Protein AF-A0A429JR86-F1 (afdb_monomer_lite)

pLDDT: mean 74.67, std 26.08, range [29.36, 98.31]

Sequence (104 aa):
MLSGPVDSPEIVADFHAMEPLDESAARAFGELREATLAALASTVLEAGDLIIVDNRAAVHGRTAFRPATTGRTGGCGAASRSPTCARPAPSGPPDPRCARHWGR

Secondary structure (DSS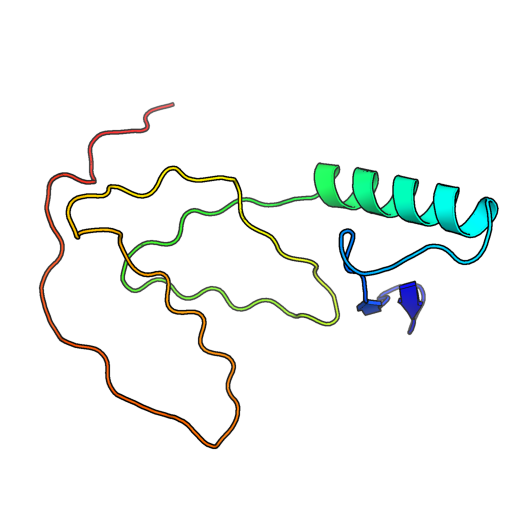P, 8-state):
-EES-TTS-EE---TTT---SSHHHHHHHHHHHHHHHHTPPP-PPPTT------TTT-----------SSS-----------TT---PPPP-PPPTTTTS----

Foldseek 3Di:
DWDDDPVQIFDDDDPVPDDQPDPVSVVVNVVVVVVLVVPDDDDDDDVPDDDDDPNRRDDDDDDDDDDDPPPDDPDPDDDDPDPPDDDDDDDDDDDPPVPPDDDD

Structure (mmCIF, N/CA/C/O backbone):
data_AF-A0A429JR86-F1
#
_entry.id   AF-A0A429JR86-F1
#
loop_
_atom_site.group_PDB
_atom_site.id
_atom_site.type_symbol
_atom_site.label_atom_id
_atom_site.label_alt_id
_atom_site.label_comp_id
_atom_site.label_asym_id
_atom_site.label_entity_id
_atom_site.label_seq_id
_atom_site.pdbx_PDB_ins_code
_atom_site.Cartn_x
_atom_site.Cartn_y
_atom_site.Cartn_z
_atom_site.occupancy
_atom_site.B_iso_or_equiv
_atom_site.auth_se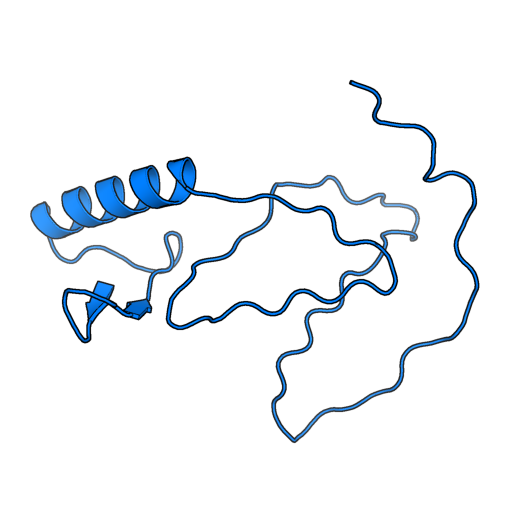q_id
_atom_site.auth_comp_id
_atom_site.auth_asym_id
_atom_site.auth_atom_id
_atom_site.pdbx_PDB_model_num
ATOM 1 N N . MET A 1 1 ? 6.858 -1.968 -7.027 1.00 85.88 1 MET A N 1
ATOM 2 C CA . MET A 1 1 ? 7.355 -3.116 -7.808 1.00 85.88 1 MET A CA 1
ATOM 3 C C . MET A 1 1 ? 6.598 -4.360 -7.406 1.00 85.88 1 MET A C 1
ATOM 5 O O . MET A 1 1 ? 6.362 -4.540 -6.216 1.00 85.88 1 MET A O 1
ATOM 9 N N . LEU A 1 2 ? 6.201 -5.159 -8.396 1.00 93.94 2 LEU A N 1
ATOM 10 C CA . LEU A 1 2 ? 5.510 -6.431 -8.198 1.00 93.94 2 LEU A CA 1
ATOM 11 C C . LEU A 1 2 ? 6.489 -7.587 -8.414 1.00 93.94 2 LEU A C 1
ATOM 13 O O . LEU A 1 2 ? 7.346 -7.512 -9.297 1.00 93.94 2 LEU A O 1
ATOM 17 N N . SER A 1 3 ? 6.362 -8.640 -7.621 1.00 95.62 3 SER A N 1
ATOM 18 C CA . SER A 1 3 ? 7.150 -9.869 -7.742 1.00 95.62 3 SER A CA 1
ATOM 19 C C . SER A 1 3 ? 6.313 -11.087 -7.339 1.00 95.62 3 SER A C 1
ATOM 21 O O . SER A 1 3 ? 5.172 -10.946 -6.910 1.00 95.62 3 SER A O 1
ATOM 23 N N . GLY A 1 4 ? 6.863 -12.294 -7.486 1.00 95.25 4 GLY A N 1
ATOM 24 C CA . GLY A 1 4 ? 6.166 -13.527 -7.110 1.00 95.25 4 GLY A CA 1
ATOM 25 C C . GLY A 1 4 ? 5.171 -14.038 -8.167 1.00 95.25 4 GLY A C 1
ATOM 26 O O . GLY A 1 4 ? 5.279 -13.670 -9.341 1.00 95.25 4 GLY A O 1
ATOM 27 N N . PRO A 1 5 ? 4.259 -14.950 -7.779 1.00 96.38 5 PRO A N 1
ATOM 28 C CA . PRO A 1 5 ? 3.270 -15.553 -8.676 1.00 96.38 5 PRO A CA 1
ATOM 29 C C . PRO A 1 5 ? 2.287 -14.532 -9.264 1.00 96.38 5 PRO A C 1
ATOM 31 O O . PRO A 1 5 ? 1.873 -13.596 -8.588 1.00 96.38 5 PRO A O 1
ATOM 34 N N . VAL A 1 6 ? 1.870 -14.733 -10.519 1.00 94.56 6 VAL A N 1
ATOM 35 C CA . VAL A 1 6 ? 0.963 -13.809 -11.235 1.00 94.56 6 VAL A CA 1
ATOM 36 C C . VAL A 1 6 ? -0.431 -13.747 -10.601 1.00 94.56 6 VAL A C 1
ATOM 38 O O . VAL A 1 6 ? -1.077 -12.704 -10.632 1.00 94.56 6 VAL A O 1
ATOM 41 N N . ASP A 1 7 ? -0.895 -14.852 -10.027 1.00 96.12 7 ASP A N 1
ATOM 42 C CA . ASP A 1 7 ? -2.189 -14.983 -9.354 1.00 96.12 7 ASP A CA 1
ATOM 43 C C . ASP A 1 7 ? -2.176 -14.487 -7.899 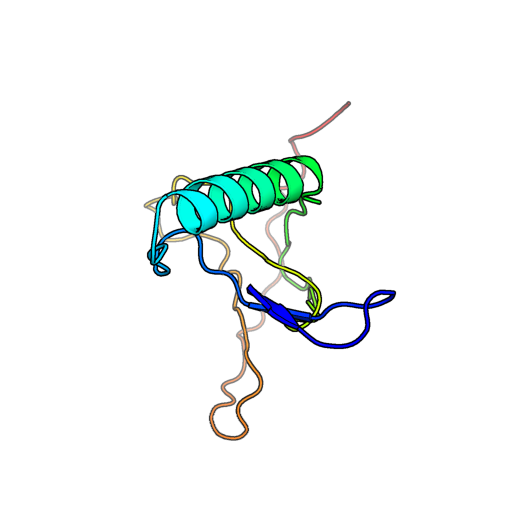1.00 96.12 7 ASP A C 1
ATOM 45 O O . ASP A 1 7 ? -3.237 -14.285 -7.311 1.00 96.12 7 ASP A O 1
ATOM 49 N N . SER A 1 8 ? -0.992 -14.259 -7.325 1.00 95.38 8 SER A N 1
ATOM 50 C CA . SER A 1 8 ? -0.817 -13.761 -5.959 1.00 95.38 8 SER A CA 1
ATOM 51 C C . SER A 1 8 ? 0.493 -12.968 -5.827 1.00 95.38 8 SER A C 1
ATOM 53 O O . SER A 1 8 ? 1.429 -13.432 -5.164 1.00 95.38 8 SER A O 1
ATOM 55 N N . PRO A 1 9 ? 0.594 -11.790 -6.467 1.00 95.75 9 PRO A N 1
ATOM 56 C CA . PRO A 1 9 ? 1.829 -11.023 -6.479 1.00 95.75 9 PRO A CA 1
ATOM 57 C C . PRO A 1 9 ? 2.131 -10.409 -5.110 1.00 95.75 9 PRO A C 1
ATOM 59 O O . PRO A 1 9 ? 1.236 -9.997 -4.372 1.00 95.75 9 PRO A O 1
ATOM 62 N N . GLU A 1 10 ? 3.419 -10.282 -4.811 1.00 96.75 10 GLU A N 1
ATOM 63 C CA . GLU A 1 10 ? 3.921 -9.457 -3.718 1.00 96.75 10 GLU A CA 1
ATOM 64 C C . GLU A 1 10 ? 4.174 -8.029 -4.214 1.00 96.75 10 GLU A C 1
ATOM 66 O O . GLU A 1 10 ? 4.555 -7.815 -5.369 1.00 96.75 10 GLU A O 1
ATOM 71 N N . ILE A 1 11 ? 3.997 -7.043 -3.337 1.00 95.25 11 ILE A N 1
ATOM 72 C CA . ILE A 1 11 ? 4.176 -5.625 -3.644 1.00 95.25 11 ILE A CA 1
ATOM 73 C C . ILE A 1 11 ? 5.190 -4.972 -2.705 1.00 95.25 11 ILE A C 1
ATOM 75 O O . ILE A 1 11 ? 5.116 -5.079 -1.485 1.00 95.25 11 ILE A O 1
ATOM 79 N N . VAL A 1 12 ? 6.122 -4.224 -3.294 1.00 96.19 12 VAL A N 1
ATOM 80 C CA . VAL A 1 12 ? 6.997 -3.287 -2.579 1.00 96.19 12 VAL A CA 1
ATOM 81 C C . VAL A 1 12 ? 6.847 -1.923 -3.232 1.00 96.19 12 VAL A C 1
ATOM 83 O O . VAL A 1 12 ? 7.283 -1.727 -4.369 1.00 96.19 12 VAL A O 1
ATOM 86 N N . ALA A 1 13 ? 6.199 -0.985 -2.550 1.00 94.94 13 ALA A N 1
ATOM 87 C CA . ALA A 1 13 ? 5.971 0.358 -3.064 1.00 94.94 13 ALA A CA 1
ATOM 88 C C . ALA A 1 13 ? 5.992 1.385 -1.930 1.00 94.94 13 ALA A C 1
ATOM 90 O O . ALA A 1 13 ? 5.326 1.204 -0.915 1.00 94.94 13 ALA A O 1
ATOM 91 N N . ASP A 1 14 ? 6.714 2.479 -2.151 1.00 95.19 14 ASP A N 1
ATOM 92 C CA . ASP A 1 14 ? 6.604 3.706 -1.367 1.00 95.19 14 ASP A CA 1
ATOM 93 C C . ASP A 1 14 ? 6.485 4.876 -2.348 1.00 95.19 14 ASP A C 1
ATOM 95 O O . ASP A 1 14 ? 7.444 5.217 -3.035 1.00 95.19 14 ASP A O 1
ATOM 99 N N . PHE A 1 15 ? 5.295 5.475 -2.444 1.00 93.06 15 PHE A N 1
ATOM 100 C CA . PHE A 1 15 ? 5.007 6.545 -3.409 1.00 93.06 15 PHE A CA 1
ATOM 101 C C . PHE A 1 15 ? 5.698 7.880 -3.093 1.00 93.06 15 PHE A C 1
ATOM 103 O O . PHE A 1 15 ? 5.601 8.809 -3.893 1.00 93.06 15 PHE A O 1
ATOM 110 N N . HIS A 1 16 ? 6.361 7.996 -1.941 1.00 91.88 16 HIS A N 1
ATOM 111 C CA . HIS A 1 16 ? 7.116 9.180 -1.542 1.00 91.88 16 HIS A CA 1
ATOM 112 C C . HIS A 1 16 ? 8.629 8.964 -1.596 1.00 91.88 16 HIS A C 1
ATOM 114 O O . HIS A 1 16 ? 9.355 9.928 -1.827 1.00 91.88 16 HIS A O 1
ATOM 120 N N . ALA A 1 17 ? 9.102 7.736 -1.376 1.00 95.00 17 ALA A N 1
ATOM 121 C CA . ALA A 1 17 ? 10.528 7.417 -1.321 1.00 95.00 17 ALA A CA 1
ATOM 122 C C . ALA A 1 17 ? 11.068 6.707 -2.573 1.00 95.00 17 ALA A C 1
ATOM 124 O O . ALA A 1 17 ? 12.281 6.678 -2.769 1.00 95.00 17 ALA A O 1
ATOM 125 N N . MET A 1 18 ? 10.210 6.104 -3.403 1.00 95.12 18 MET A N 1
ATOM 126 C CA . MET A 1 18 ? 10.647 5.463 -4.645 1.00 95.12 18 MET A CA 1
ATOM 127 C C . MET A 1 18 ? 10.622 6.434 -5.819 1.00 95.12 18 MET A C 1
ATOM 129 O O . MET A 1 18 ? 9.615 7.095 -6.076 1.00 95.12 18 MET A O 1
ATOM 133 N N . GL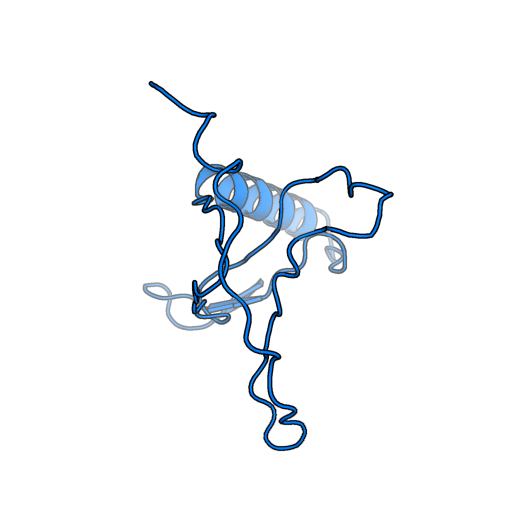U A 1 19 ? 11.708 6.428 -6.588 1.00 95.88 19 GLU A N 1
ATOM 134 C CA . GLU A 1 19 ? 11.825 7.171 -7.839 1.00 95.88 19 GLU A CA 1
ATOM 135 C C . GLU A 1 19 ? 11.748 6.210 -9.040 1.00 95.88 19 GLU A C 1
ATOM 137 O O . GLU A 1 19 ? 12.416 5.168 -9.043 1.00 95.88 19 GLU A O 1
ATOM 142 N N . PRO A 1 20 ? 10.926 6.510 -10.061 1.00 96.19 20 PRO A N 1
ATOM 143 C CA . PRO A 1 20 ? 10.889 5.721 -11.285 1.00 96.19 20 PRO A CA 1
ATOM 144 C C . PRO A 1 20 ? 12.184 5.896 -12.087 1.00 96.19 20 PRO A C 1
ATOM 146 O O . PRO A 1 20 ? 12.737 6.989 -12.166 1.00 96.19 20 PRO A O 1
ATOM 149 N N . LEU A 1 21 ? 12.646 4.815 -12.718 1.00 97.19 21 LEU A N 1
ATOM 150 C CA . LEU A 1 21 ? 13.910 4.809 -13.467 1.00 97.19 21 LEU A CA 1
ATOM 151 C C . LEU A 1 21 ? 13.800 5.441 -14.864 1.00 97.19 21 LEU A C 1
ATOM 153 O O . LEU A 1 21 ? 14.792 5.932 -15.395 1.00 97.19 21 LEU A O 1
ATOM 157 N N . ASP A 1 22 ? 12.610 5.405 -15.464 1.00 97.94 22 ASP A N 1
ATOM 158 C CA . ASP A 1 22 ? 12.321 5.922 -16.802 1.00 97.94 22 ASP A CA 1
ATOM 159 C C . ASP A 1 22 ? 10.842 6.346 -16.933 1.00 97.94 22 ASP A C 1
ATOM 161 O O . ASP A 1 22 ? 10.048 6.208 -15.998 1.00 97.94 22 ASP A O 1
ATOM 165 N N . GLU A 1 23 ? 10.458 6.874 -18.098 1.00 98.31 23 GLU A N 1
ATOM 166 C CA . GLU A 1 23 ? 9.093 7.350 -18.369 1.00 98.31 23 GLU A CA 1
ATOM 167 C C . GLU A 1 23 ? 8.038 6.236 -18.294 1.00 98.31 23 GLU A C 1
ATOM 169 O O . GLU A 1 23 ? 6.917 6.460 -17.830 1.00 98.31 23 GLU A O 1
ATOM 174 N N . SER A 1 24 ? 8.387 5.019 -18.719 1.00 97.94 24 SER A N 1
ATOM 175 C CA . SER A 1 24 ? 7.474 3.878 -18.657 1.00 97.94 24 SER A CA 1
ATOM 176 C C . SER A 1 24 ? 7.245 3.454 -17.207 1.00 97.94 24 SER A C 1
ATOM 178 O O . SER A 1 24 ? 6.104 3.206 -16.809 1.00 97.94 24 SER A O 1
ATOM 180 N N . ALA A 1 25 ? 8.306 3.425 -16.400 1.00 96.69 25 ALA A N 1
ATOM 181 C CA . ALA A 1 25 ? 8.243 3.189 -14.968 1.00 96.69 25 ALA A CA 1
ATOM 182 C C . ALA A 1 25 ? 7.445 4.291 -14.262 1.00 96.69 25 ALA A C 1
ATOM 184 O O . ALA A 1 25 ? 6.638 3.976 -13.392 1.00 96.69 25 ALA A O 1
ATOM 185 N N . ALA A 1 26 ? 7.600 5.558 -14.658 1.00 97.56 26 ALA A N 1
ATOM 186 C CA . ALA A 1 26 ? 6.837 6.669 -14.095 1.00 97.56 26 ALA A CA 1
ATOM 187 C C . ALA A 1 26 ? 5.334 6.514 -14.360 1.00 97.56 26 ALA A C 1
ATOM 189 O O . ALA A 1 26 ? 4.527 6.642 -13.437 1.00 97.56 26 ALA A O 1
ATOM 190 N N . ARG A 1 27 ? 4.956 6.156 -15.595 1.00 98.06 27 ARG A N 1
ATOM 191 C CA . ARG A 1 27 ? 3.560 5.867 -15.945 1.00 98.06 27 ARG A CA 1
ATOM 192 C C . ARG A 1 27 ? 3.012 4.689 -15.141 1.00 98.06 27 ARG A C 1
ATOM 194 O O . ARG A 1 27 ? 1.978 4.830 -14.497 1.00 98.06 27 ARG A O 1
ATOM 201 N N . ALA A 1 28 ? 3.719 3.559 -15.129 1.00 96.94 28 ALA A N 1
ATOM 202 C CA . ALA A 1 28 ? 3.286 2.364 -14.405 1.00 96.94 28 ALA A CA 1
ATOM 203 C C . ALA A 1 28 ? 3.176 2.611 -12.889 1.00 96.94 28 ALA A C 1
ATOM 205 O O . ALA A 1 28 ? 2.254 2.119 -12.242 1.00 96.94 28 ALA A O 1
ATOM 206 N N . PHE A 1 29 ? 4.090 3.396 -12.312 1.00 97.31 29 PHE A N 1
ATOM 207 C CA . PHE A 1 29 ? 4.057 3.743 -10.894 1.00 97.31 29 PHE A CA 1
ATOM 208 C C . PHE A 1 29 ? 2.887 4.676 -10.557 1.00 97.31 29 PHE A C 1
ATOM 210 O O . PHE A 1 29 ? 2.242 4.494 -9.524 1.00 97.31 29 PHE A O 1
ATOM 217 N N . GLY A 1 30 ? 2.558 5.612 -11.454 1.00 97.19 30 GLY A N 1
ATOM 218 C CA . GLY A 1 30 ? 1.351 6.434 -11.364 1.00 97.19 30 GLY A CA 1
ATOM 219 C C . GLY A 1 30 ? 0.064 5.610 -11.450 1.00 97.19 30 GLY A C 1
ATOM 220 O O . GLY A 1 30 ? -0.808 5.750 -10.599 1.00 97.19 30 GLY A O 1
ATOM 221 N N . GLU A 1 31 ? -0.038 4.693 -12.414 1.00 97.62 31 GLU A N 1
ATOM 222 C CA . GLU A 1 31 ? -1.192 3.791 -12.546 1.00 97.62 31 GLU A CA 1
ATOM 223 C C . GLU A 1 31 ? -1.363 2.899 -11.308 1.00 97.62 31 GLU A C 1
ATOM 225 O O . GLU A 1 31 ? -2.471 2.765 -10.787 1.00 97.62 31 GLU A O 1
ATOM 230 N N . LEU A 1 32 ? -0.263 2.350 -10.780 1.00 95.62 32 LEU A N 1
ATOM 231 C CA . LEU A 1 32 ? -0.272 1.570 -9.543 1.00 95.62 32 LEU A CA 1
ATOM 232 C C . LEU A 1 32 ? -0.759 2.402 -8.350 1.00 95.62 32 LEU A C 1
ATOM 234 O O . LEU A 1 32 ? -1.520 1.898 -7.519 1.00 95.62 32 LEU A O 1
ATOM 238 N N . ARG A 1 33 ? -0.336 3.668 -8.257 1.00 95.56 33 ARG A N 1
ATOM 239 C CA . ARG A 1 33 ? -0.787 4.595 -7.215 1.00 95.56 33 ARG A CA 1
ATOM 240 C C . ARG A 1 33 ? -2.293 4.810 -7.287 1.00 95.56 33 ARG A C 1
ATOM 242 O O . ARG A 1 33 ? -2.966 4.650 -6.273 1.00 95.56 33 ARG A O 1
ATOM 249 N N . GLU A 1 34 ? -2.826 5.131 -8.461 1.00 97.19 34 GLU A N 1
ATOM 250 C CA . GLU A 1 34 ? -4.263 5.368 -8.628 1.00 97.19 34 GLU A CA 1
ATOM 251 C C . GLU A 1 34 ? -5.088 4.103 -8.366 1.00 97.19 34 GLU A C 1
ATOM 253 O O . GLU A 1 34 ? -6.082 4.157 -7.642 1.00 97.19 34 GLU A O 1
ATOM 258 N N . ALA A 1 35 ? -4.640 2.946 -8.863 1.00 95.56 35 ALA A N 1
ATOM 259 C CA . ALA A 1 35 ? -5.288 1.664 -8.594 1.00 95.56 35 ALA A CA 1
ATOM 260 C C . ALA A 1 35 ? -5.305 1.333 -7.093 1.00 95.56 35 ALA A C 1
ATOM 262 O O . ALA A 1 35 ? -6.322 0.892 -6.559 1.00 95.56 35 ALA A O 1
ATOM 263 N N . THR A 1 36 ? -4.199 1.605 -6.396 1.00 93.31 36 THR A N 1
ATOM 264 C CA . THR A 1 36 ? -4.110 1.448 -4.941 1.00 93.31 36 THR A CA 1
ATOM 265 C C . THR A 1 36 ? -5.104 2.360 -4.229 1.00 93.31 36 THR A C 1
ATOM 267 O O . THR A 1 36 ? -5.847 1.890 -3.373 1.00 93.31 36 THR A O 1
ATOM 270 N N . LEU A 1 37 ? -5.129 3.654 -4.572 1.00 92.81 37 LEU A N 1
ATOM 271 C CA . LEU A 1 37 ? -6.023 4.638 -3.956 1.00 92.81 37 LEU A CA 1
ATOM 272 C C . LEU A 1 37 ? -7.495 4.261 -4.142 1.00 92.81 37 LEU A C 1
ATOM 274 O O . LEU A 1 37 ? -8.275 4.376 -3.199 1.00 92.81 37 LEU A O 1
ATOM 278 N N . ALA A 1 38 ? -7.858 3.770 -5.328 1.00 95.19 38 ALA A N 1
ATOM 279 C CA . ALA A 1 38 ? -9.207 3.302 -5.628 1.00 95.19 38 ALA A CA 1
ATOM 280 C C . ALA A 1 38 ? -9.609 2.052 -4.821 1.00 95.19 38 ALA A C 1
ATOM 282 O O . ALA A 1 38 ? -10.795 1.846 -4.571 1.00 95.19 38 ALA A O 1
ATOM 283 N N . ALA A 1 39 ? -8.639 1.234 -4.404 1.00 92.38 39 ALA A N 1
ATOM 284 C CA . ALA A 1 39 ? -8.854 0.002 -3.645 1.00 92.38 39 ALA A CA 1
ATOM 285 C C . ALA A 1 39 ? -8.692 0.165 -2.119 1.00 92.38 39 ALA A C 1
ATOM 287 O O . ALA A 1 39 ? -8.808 -0.819 -1.386 1.00 92.38 39 ALA A O 1
ATOM 288 N N . LEU A 1 40 ? -8.406 1.373 -1.618 1.00 91.31 40 LEU A N 1
ATOM 289 C CA . LEU A 1 40 ? -8.158 1.593 -0.193 1.00 91.31 40 LEU A CA 1
ATOM 290 C C . LEU A 1 40 ? -9.387 1.272 0.667 1.00 91.31 40 LEU A C 1
ATOM 292 O O . LEU A 1 40 ? -10.467 1.830 0.482 1.00 91.31 40 LEU A O 1
ATOM 296 N N . ALA A 1 41 ? -9.171 0.459 1.699 1.00 90.06 41 ALA A N 1
ATOM 297 C CA . ALA A 1 41 ? -10.101 0.294 2.807 1.00 90.06 41 ALA A CA 1
ATOM 298 C C . ALA A 1 41 ? -9.643 1.149 3.998 1.00 90.06 41 ALA A C 1
ATOM 300 O O . ALA A 1 41 ? -8.513 1.020 4.472 1.00 90.06 41 ALA A O 1
ATOM 301 N N . SER A 1 42 ? -10.516 2.027 4.495 1.00 90.19 42 SER A N 1
ATOM 302 C CA . SER A 1 42 ? -10.230 2.875 5.657 1.00 90.19 42 SER A CA 1
ATOM 303 C C . SER A 1 42 ? -10.850 2.312 6.930 1.00 90.19 42 SER A C 1
ATOM 305 O O . SER A 1 42 ? -12.023 1.943 6.928 1.00 90.19 42 SER A O 1
ATOM 307 N N . THR A 1 43 ? -10.108 2.353 8.035 1.00 91.06 43 THR A N 1
ATOM 308 C CA . THR A 1 43 ? -10.643 2.093 9.375 1.00 91.06 43 THR A CA 1
ATOM 309 C C . THR A 1 43 ? -10.109 3.118 10.369 1.00 91.06 43 THR A C 1
ATOM 311 O O . THR A 1 43 ? -8.968 3.572 10.249 1.00 91.06 43 THR A O 1
ATOM 314 N N . VAL A 1 44 ? -10.930 3.481 11.352 1.00 92.69 44 VAL A N 1
ATOM 315 C CA . VAL A 1 44 ? -10.495 4.236 12.533 1.00 92.69 44 VAL A CA 1
ATOM 316 C C . VAL A 1 44 ? -10.176 3.213 13.616 1.00 92.69 44 VAL A C 1
ATOM 318 O O . VAL A 1 44 ? -10.983 2.321 13.851 1.00 92.69 44 VAL A O 1
ATOM 321 N N . LEU A 1 45 ? -8.987 3.304 14.212 1.00 91.25 45 LEU A N 1
ATOM 322 C CA . LEU A 1 45 ? -8.583 2.433 15.315 1.00 91.25 45 LEU A CA 1
ATOM 323 C C . LEU A 1 45 ? -8.873 3.129 16.642 1.00 91.25 45 LEU A C 1
ATOM 325 O O . LEU A 1 45 ? -8.418 4.254 16.864 1.00 91.25 45 LEU A O 1
ATOM 329 N N . GLU A 1 46 ? -9.590 2.441 17.518 1.00 88.94 46 GLU A N 1
ATOM 330 C CA . GLU A 1 46 ? -9.865 2.855 18.887 1.00 88.94 46 GLU A CA 1
ATOM 331 C C . GLU A 1 46 ? -8.861 2.240 19.872 1.00 88.94 46 GLU A C 1
ATOM 333 O O . GLU A 1 46 ? -8.084 1.330 19.564 1.00 88.94 46 GLU A O 1
ATOM 338 N N . ALA A 1 47 ? -8.850 2.755 21.102 1.00 91.31 47 ALA A N 1
ATOM 339 C CA . ALA A 1 47 ? -8.000 2.206 22.151 1.00 91.31 47 ALA A CA 1
ATOM 340 C C . ALA A 1 47 ? -8.371 0.741 22.439 1.00 91.31 47 ALA A C 1
ATOM 342 O O . ALA A 1 47 ? -9.475 0.450 22.893 1.00 91.31 47 ALA A O 1
ATOM 343 N N . GLY A 1 48 ? -7.413 -0.163 22.226 1.00 93.81 48 GLY A N 1
ATOM 344 C CA . GLY A 1 48 ? -7.611 -1.607 22.363 1.00 93.81 48 GLY A CA 1
ATOM 345 C C . GLY A 1 48 ? -7.754 -2.344 21.031 1.00 93.81 48 GLY A C 1
ATOM 346 O O . GLY A 1 48 ? -7.630 -3.568 21.027 1.00 93.81 48 GLY A O 1
ATOM 347 N N . ASP A 1 49 ? -7.925 -1.629 19.915 1.00 94.38 49 ASP A N 1
ATOM 348 C CA . ASP A 1 49 ? -7.949 -2.238 18.588 1.00 94.38 49 ASP A CA 1
ATOM 349 C C . ASP A 1 49 ? -6.551 -2.671 18.136 1.00 94.38 49 ASP A C 1
ATOM 351 O O . ASP A 1 49 ? -5.533 -2.033 18.425 1.00 94.38 49 ASP A O 1
ATOM 355 N N . LEU A 1 50 ? -6.514 -3.758 17.366 1.00 94.19 50 LEU A N 1
ATOM 356 C CA . LEU A 1 50 ? -5.318 -4.258 16.704 1.00 94.19 50 LEU A CA 1
ATOM 357 C C . LEU A 1 50 ? -5.641 -4.551 15.242 1.00 94.19 50 LEU A C 1
ATOM 359 O O . LEU A 1 50 ? -6.472 -5.407 14.945 1.00 94.19 50 LEU A O 1
ATOM 363 N N . ILE A 1 51 ? -4.925 -3.888 14.337 1.00 94.88 51 ILE A N 1
ATOM 364 C CA . ILE A 1 51 ? -4.905 -4.243 12.921 1.00 94.88 51 ILE A CA 1
ATOM 365 C C . ILE A 1 51 ? -3.605 -4.975 12.597 1.00 94.88 51 ILE A C 1
ATOM 367 O O . ILE A 1 51 ? -2.520 -4.560 13.008 1.00 94.88 51 ILE A O 1
ATOM 371 N N . ILE A 1 52 ? -3.722 -6.076 11.859 1.00 94.69 52 ILE A N 1
ATOM 372 C CA . ILE A 1 52 ? -2.589 -6.820 11.312 1.00 94.69 52 ILE A CA 1
ATOM 373 C C . ILE A 1 52 ? -2.667 -6.687 9.798 1.00 94.69 52 ILE A C 1
ATOM 375 O O . ILE A 1 52 ? -3.690 -7.008 9.198 1.00 94.69 52 ILE A O 1
ATOM 379 N N . VAL A 1 53 ? -1.587 -6.201 9.195 1.00 94.69 53 VAL A N 1
ATOM 380 C CA . VAL A 1 53 ? -1.470 -6.007 7.749 1.00 94.69 53 VAL A CA 1
ATOM 381 C C . VAL A 1 53 ? -0.398 -6.956 7.231 1.00 94.69 53 VAL A C 1
ATOM 383 O O . VAL A 1 53 ? 0.723 -6.957 7.744 1.00 94.69 53 VAL A O 1
ATOM 386 N N . ASP A 1 54 ? -0.729 -7.750 6.212 1.00 95.31 54 ASP A N 1
ATOM 387 C CA . ASP A 1 54 ? 0.278 -8.501 5.466 1.00 95.31 54 ASP A CA 1
ATOM 388 C C . ASP A 1 54 ? 1.047 -7.543 4.550 1.00 95.31 54 ASP A C 1
ATOM 390 O O . ASP A 1 54 ? 0.593 -7.170 3.469 1.00 95.31 54 ASP A O 1
ATOM 394 N N . ASN A 1 55 ? 2.232 -7.134 4.999 1.00 94.75 55 ASN A N 1
ATOM 395 C CA . ASN A 1 55 ? 3.063 -6.155 4.304 1.00 94.75 55 ASN A CA 1
ATOM 396 C C . ASN A 1 55 ? 3.625 -6.658 2.963 1.00 94.75 55 ASN A C 1
ATOM 398 O O . ASN A 1 55 ? 4.228 -5.875 2.236 1.00 94.75 55 ASN A O 1
ATOM 402 N N . ARG A 1 56 ? 3.484 -7.950 2.638 1.00 95.19 56 ARG A N 1
ATOM 403 C CA . ARG A 1 56 ? 3.899 -8.480 1.331 1.00 95.19 56 ARG A CA 1
ATOM 404 C C . ARG A 1 56 ? 2.805 -8.315 0.283 1.00 95.19 56 ARG A C 1
ATOM 406 O O . ARG A 1 56 ? 3.125 -8.218 -0.894 1.00 95.19 56 ARG A O 1
ATOM 413 N N . ALA A 1 57 ? 1.543 -8.255 0.704 1.00 94.56 57 ALA A N 1
ATOM 414 C CA . ALA A 1 57 ? 0.381 -8.215 -0.183 1.00 94.56 57 ALA A CA 1
ATOM 415 C C . ALA A 1 57 ? -0.397 -6.889 -0.126 1.00 94.56 57 ALA A C 1
ATOM 417 O O . ALA A 1 57 ? -1.237 -6.634 -0.987 1.00 94.56 57 ALA A O 1
ATOM 418 N N . ALA A 1 58 ? -0.138 -6.037 0.870 1.00 94.44 58 ALA A N 1
ATOM 419 C CA . ALA A 1 58 ? -0.867 -4.793 1.070 1.00 94.44 58 ALA A CA 1
ATOM 420 C C . ALA A 1 58 ? 0.061 -3.598 1.294 1.00 94.44 58 ALA A C 1
ATOM 422 O O . ALA A 1 58 ? 1.072 -3.670 1.993 1.00 94.44 58 ALA A O 1
ATOM 423 N N . VAL A 1 59 ? -0.360 -2.458 0.756 1.00 94.31 59 VAL A N 1
ATOM 424 C CA . VAL A 1 59 ? 0.178 -1.142 1.099 1.00 94.31 59 VAL A CA 1
ATOM 425 C C . VAL A 1 59 ? -0.746 -0.472 2.106 1.00 94.31 59 VAL A C 1
ATOM 427 O O . VAL A 1 59 ? -1.957 -0.687 2.106 1.00 94.31 59 VAL A O 1
ATOM 430 N N . HIS A 1 60 ? -0.172 0.336 2.987 1.00 93.94 60 HIS A N 1
ATOM 431 C CA . HIS A 1 60 ? -0.913 1.011 4.041 1.00 93.94 60 HIS A CA 1
ATOM 432 C C . HIS A 1 60 ? -0.468 2.465 4.154 1.00 93.94 60 HIS A C 1
ATOM 434 O O . HIS A 1 60 ? 0.648 2.836 3.798 1.00 93.94 60 HIS A O 1
ATOM 440 N N . GLY A 1 61 ? -1.367 3.300 4.657 1.00 90.62 61 GLY A N 1
ATOM 441 C CA . GLY A 1 61 ? -1.125 4.717 4.854 1.00 90.62 61 GLY A CA 1
ATOM 442 C C . GLY A 1 61 ? -2.067 5.275 5.905 1.00 90.62 61 GLY A C 1
ATOM 443 O O . GLY A 1 61 ? -2.852 4.550 6.517 1.00 90.62 61 GLY A O 1
ATOM 444 N N . ARG A 1 62 ? -1.993 6.585 6.118 1.00 90.69 62 ARG A N 1
ATOM 445 C CA . ARG A 1 62 ? -2.880 7.289 7.041 1.00 90.69 62 ARG A CA 1
ATOM 446 C C . ARG A 1 62 ? -3.345 8.586 6.407 1.00 90.69 62 ARG A C 1
ATOM 448 O O . ARG A 1 62 ? -2.560 9.292 5.779 1.00 90.69 62 ARG A O 1
ATOM 455 N N . THR A 1 63 ? -4.610 8.919 6.622 1.00 84.31 63 THR A N 1
ATOM 456 C CA . THR A 1 63 ? -5.148 10.236 6.287 1.00 84.31 63 THR A CA 1
ATOM 457 C C . THR A 1 63 ? -4.495 11.326 7.139 1.00 84.31 63 THR A C 1
ATOM 459 O O . THR A 1 63 ? -3.985 11.087 8.240 1.00 84.31 63 THR A O 1
ATOM 462 N N . ALA A 1 64 ? -4.477 12.553 6.621 1.00 82.00 64 ALA A N 1
ATOM 463 C CA . ALA A 1 64 ? -4.019 13.694 7.398 1.00 82.00 64 ALA A CA 1
ATOM 464 C C . ALA A 1 64 ? -4.953 13.917 8.601 1.00 82.00 64 ALA A C 1
ATOM 466 O O . ALA A 1 64 ? -6.174 13.878 8.469 1.00 82.00 64 ALA A O 1
ATOM 467 N N . PHE A 1 65 ? -4.376 14.184 9.771 1.00 80.06 65 PHE A N 1
ATOM 468 C CA . PHE A 1 65 ? -5.118 14.522 10.983 1.00 80.06 65 PHE A CA 1
ATOM 469 C C . PHE A 1 65 ? -4.492 15.745 11.649 1.00 80.06 65 PHE A C 1
ATOM 471 O O . PHE A 1 65 ? -3.273 15.926 11.611 1.00 80.06 65 PHE A O 1
ATOM 478 N N . ARG A 1 66 ? -5.326 16.580 12.276 1.00 79.44 66 ARG A N 1
ATOM 479 C CA . ARG A 1 66 ? -4.881 17.752 13.031 1.00 79.44 66 ARG A CA 1
ATOM 480 C C . ARG A 1 66 ? -4.709 17.370 14.506 1.00 79.44 66 ARG A C 1
ATOM 482 O O . ARG A 1 66 ? -5.717 17.249 15.201 1.00 79.44 66 ARG A O 1
ATOM 489 N N . PRO A 1 67 ? -3.474 17.201 15.011 1.00 72.88 67 PRO A N 1
ATOM 490 C CA . PRO A 1 67 ? -3.266 16.849 16.409 1.00 72.88 67 PRO A CA 1
ATOM 491 C C . PRO A 1 67 ? -3.808 17.945 17.332 1.00 72.88 67 PRO A C 1
ATOM 493 O O . PRO A 1 67 ? -3.566 19.135 17.117 1.00 72.88 67 PRO A O 1
ATOM 496 N N . ALA A 1 68 ? -4.535 17.544 18.377 1.00 70.00 68 ALA A N 1
ATOM 497 C CA . ALA A 1 68 ? -4.898 18.448 19.458 1.00 70.00 68 ALA A CA 1
ATOM 498 C C . ALA A 1 68 ? -3.628 18.788 20.251 1.00 70.00 68 ALA A C 1
ATOM 500 O O . ALA A 1 68 ? -2.978 17.908 20.812 1.00 70.00 68 ALA A O 1
ATOM 501 N N . THR A 1 69 ? -3.267 20.068 20.301 1.00 55.91 69 THR A N 1
ATOM 502 C CA . THR A 1 69 ? -2.063 20.567 20.991 1.00 55.91 69 THR A CA 1
ATOM 503 C C . THR A 1 69 ? -2.162 20.481 22.518 1.00 55.91 69 THR A C 1
ATOM 505 O O . THR A 1 69 ? -1.178 20.690 23.221 1.00 55.91 69 THR A O 1
ATOM 508 N N . THR A 1 70 ? -3.332 20.127 23.051 1.00 51.19 70 THR A N 1
ATOM 509 C CA . THR A 1 70 ? -3.625 19.971 24.479 1.00 51.19 70 THR A CA 1
ATOM 510 C C . THR A 1 70 ? -3.397 18.532 24.955 1.00 51.19 70 THR A C 1
ATOM 512 O O . THR A 1 70 ? -4.291 17.906 25.508 1.00 51.19 70 THR A O 1
ATOM 515 N N . GLY A 1 71 ? -2.208 17.969 24.709 1.00 50.78 71 GLY A N 1
ATOM 516 C CA . GLY A 1 71 ? -1.667 16.783 25.404 1.00 50.78 71 GLY A CA 1
ATOM 517 C C . GLY A 1 71 ? -2.447 15.457 25.349 1.00 50.78 71 GLY A C 1
ATOM 518 O O . GLY A 1 71 ? -1.970 14.460 25.879 1.00 50.78 71 GLY A O 1
ATOM 519 N N . ARG A 1 72 ? -3.622 15.402 24.718 1.00 52.78 72 ARG A N 1
ATOM 520 C CA . ARG A 1 72 ? -4.476 14.214 24.648 1.00 52.78 72 ARG A CA 1
ATOM 521 C C . ARG A 1 72 ? -4.795 13.914 23.193 1.00 52.78 72 ARG A C 1
ATOM 523 O O . ARG A 1 72 ? -5.870 14.222 22.691 1.00 52.78 72 ARG A O 1
ATOM 530 N N . THR A 1 73 ? -3.816 13.332 22.514 1.00 53.12 73 THR A N 1
ATOM 531 C CA . THR A 1 73 ? -4.039 12.601 21.266 1.00 53.12 73 THR A CA 1
ATOM 532 C C . THR A 1 73 ? -3.977 11.116 21.607 1.00 53.12 73 THR A C 1
ATOM 534 O O . THR A 1 73 ? -3.044 10.674 22.275 1.00 53.12 73 THR A O 1
ATOM 537 N N . GLY A 1 74 ? -5.017 10.361 21.241 1.00 52.16 74 GLY A N 1
ATOM 538 C CA . GLY A 1 74 ? -5.028 8.909 21.396 1.00 52.16 74 GLY A CA 1
ATOM 539 C C . GLY A 1 74 ? -3.877 8.328 20.584 1.00 52.16 74 GLY A C 1
ATOM 540 O O . GLY A 1 74 ? -3.861 8.432 19.359 1.00 52.16 74 GLY A O 1
ATOM 541 N N . GLY A 1 75 ? -2.863 7.806 21.267 1.00 45.69 75 GLY A N 1
ATOM 542 C CA . GLY A 1 75 ? -1.714 7.203 20.613 1.00 45.69 75 GLY A CA 1
ATOM 543 C C . GLY A 1 75 ? -2.113 5.872 19.988 1.00 45.69 75 GLY A C 1
ATOM 544 O O . GLY A 1 75 ? -2.361 4.912 20.708 1.00 45.69 75 GLY A O 1
ATOM 545 N N . CYS A 1 76 ? -2.132 5.792 18.658 1.00 42.78 76 CYS A N 1
ATOM 546 C CA . CYS A 1 76 ? -2.049 4.510 17.964 1.00 42.78 76 CYS A CA 1
ATOM 547 C C . CYS A 1 76 ? -0.592 4.036 18.048 1.00 42.78 76 CYS A C 1
ATOM 549 O O . CYS A 1 76 ? 0.274 4.553 17.340 1.00 42.78 76 CYS A O 1
ATOM 551 N N . GLY A 1 77 ? -0.294 3.106 18.954 1.00 41.25 77 GLY A N 1
ATOM 552 C CA . GLY A 1 77 ? 1.016 2.464 19.013 1.00 41.25 77 GLY A CA 1
ATOM 553 C C . GLY A 1 77 ? 1.141 1.425 17.900 1.00 41.25 77 GLY A C 1
ATOM 554 O O . GLY A 1 77 ? 0.514 0.376 17.977 1.00 41.25 77 GLY A O 1
ATOM 555 N N . ALA A 1 78 ? 1.952 1.690 16.875 1.00 40.59 78 ALA A N 1
ATOM 556 C CA . ALA A 1 78 ? 2.362 0.659 15.926 1.00 40.59 78 ALA A CA 1
ATOM 557 C C . ALA A 1 78 ? 3.495 -0.164 16.557 1.00 40.59 78 ALA A C 1
ATOM 559 O O . ALA A 1 78 ? 4.578 0.361 16.814 1.00 40.59 78 ALA A O 1
ATOM 560 N N . ALA A 1 79 ? 3.250 -1.444 16.835 1.00 36.81 79 ALA A N 1
ATOM 561 C CA . ALA A 1 79 ? 4.275 -2.366 17.311 1.00 36.81 79 ALA A CA 1
ATOM 562 C C . ALA A 1 79 ? 4.694 -3.298 16.168 1.00 36.81 79 ALA A C 1
ATOM 564 O O . ALA A 1 79 ? 4.008 -4.274 15.868 1.00 36.81 79 ALA A O 1
ATOM 565 N N . SER A 1 80 ? 5.842 -3.031 15.540 1.00 32.91 80 SER A N 1
ATOM 566 C CA . SER A 1 80 ? 6.534 -4.052 14.752 1.00 32.91 80 SER A CA 1
ATOM 567 C C . SER A 1 80 ? 7.155 -5.051 15.727 1.00 32.91 80 SER A C 1
ATOM 569 O O . SER A 1 80 ? 7.956 -4.657 16.579 1.00 32.91 80 SER A O 1
ATOM 571 N N . ARG A 1 81 ? 6.824 -6.341 15.630 1.00 29.36 81 ARG A N 1
ATOM 572 C CA . ARG A 1 81 ? 7.556 -7.370 16.382 1.00 29.36 81 ARG A CA 1
ATOM 573 C C . ARG A 1 81 ? 8.962 -7.526 15.788 1.00 29.36 81 ARG A C 1
ATOM 575 O O . ARG A 1 81 ? 9.181 -8.381 14.943 1.00 29.36 81 ARG A O 1
ATOM 582 N N . SER A 1 82 ? 9.904 -6.716 16.266 1.00 31.92 82 SER A N 1
ATOM 583 C CA . SER A 1 82 ? 11.318 -7.099 16.369 1.00 31.92 82 SER A CA 1
ATOM 584 C C . SER A 1 82 ? 11.546 -7.677 17.775 1.00 31.92 82 SER A C 1
ATOM 586 O O . SER A 1 82 ? 10.966 -7.146 18.724 1.00 31.92 82 SER A O 1
ATOM 588 N N . PRO A 1 83 ? 12.362 -8.732 17.975 1.00 31.41 83 PRO A N 1
ATOM 589 C CA . PRO A 1 83 ? 12.427 -9.468 19.249 1.00 31.41 83 PRO A CA 1
ATOM 590 C C . PRO A 1 83 ? 12.977 -8.680 20.454 1.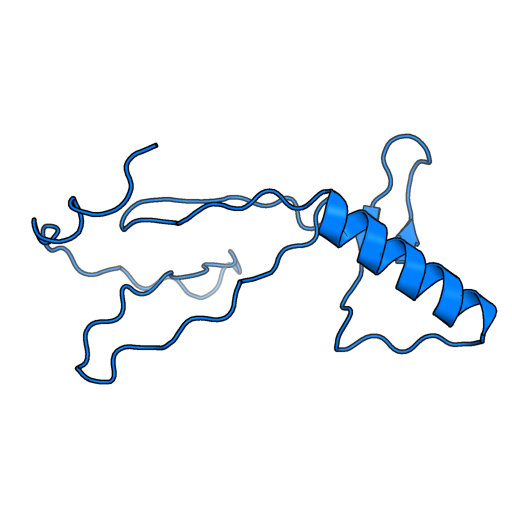00 31.41 83 PRO A C 1
ATOM 592 O O . PRO A 1 83 ? 13.069 -9.228 21.547 1.00 31.41 83 PRO A O 1
ATOM 595 N N . THR A 1 84 ? 13.388 -7.423 20.281 1.00 34.25 84 THR A N 1
ATOM 596 C CA . THR A 1 84 ? 14.311 -6.736 21.196 1.00 34.25 84 THR A CA 1
ATOM 597 C C . THR A 1 84 ? 13.726 -5.600 22.033 1.00 34.25 84 THR A C 1
ATOM 599 O O . THR A 1 84 ? 14.459 -5.051 22.848 1.00 34.25 84 THR A O 1
ATOM 602 N N . CYS A 1 85 ? 12.449 -5.224 21.912 1.00 30.97 85 CYS A N 1
ATOM 603 C CA . CYS A 1 85 ? 11.912 -4.091 22.685 1.00 30.97 85 CYS A CA 1
ATOM 604 C C . CYS A 1 85 ? 10.439 -4.285 23.073 1.00 30.97 85 CYS A C 1
ATOM 606 O O . CYS A 1 85 ? 9.538 -3.860 22.357 1.00 30.97 85 CYS A O 1
ATOM 608 N N . ALA A 1 86 ? 10.186 -4.883 24.240 1.00 32.16 86 ALA A N 1
ATOM 609 C CA . ALA A 1 86 ? 8.875 -4.873 24.886 1.00 32.16 86 ALA A CA 1
ATOM 610 C C . ALA A 1 86 ? 8.915 -3.944 26.112 1.00 32.16 86 ALA A C 1
ATOM 612 O O . ALA A 1 86 ? 9.673 -4.182 27.051 1.00 32.16 86 ALA A O 1
ATOM 613 N N . ARG A 1 87 ? 8.093 -2.889 26.122 1.00 32.31 87 ARG A N 1
ATOM 614 C CA . ARG A 1 87 ? 7.742 -2.121 27.332 1.00 32.31 87 ARG A CA 1
ATOM 615 C C . ARG A 1 87 ? 6.217 -2.162 27.516 1.00 32.31 87 ARG A C 1
ATOM 617 O O . ARG A 1 87 ? 5.512 -2.092 26.511 1.00 32.31 87 ARG A O 1
ATOM 624 N N . PRO A 1 88 ? 5.700 -2.283 28.752 1.00 34.25 88 PRO A N 1
ATOM 625 C CA . PRO A 1 88 ? 4.268 -2.453 28.996 1.00 34.25 88 PRO A CA 1
ATOM 626 C C . PRO A 1 88 ? 3.495 -1.126 28.900 1.00 34.25 88 PRO A C 1
ATOM 628 O O . PRO A 1 88 ? 4.028 -0.062 29.222 1.00 34.25 88 PRO A O 1
ATOM 631 N N . ALA A 1 89 ? 2.232 -1.205 28.466 1.00 45.25 89 ALA A N 1
ATOM 632 C CA . ALA A 1 89 ? 1.296 -0.081 28.362 1.00 45.25 89 ALA A CA 1
ATOM 633 C C . ALA A 1 89 ? 0.633 0.255 29.721 1.00 45.25 89 ALA A C 1
ATOM 635 O O . ALA A 1 89 ? 0.426 -0.657 30.525 1.00 45.25 89 ALA A O 1
ATOM 636 N N . PRO A 1 90 ? 0.273 1.527 29.997 1.00 39.91 90 PRO A N 1
ATOM 637 C CA . PRO A 1 90 ? -0.421 1.906 31.226 1.00 39.91 90 PRO A CA 1
ATOM 638 C C . PRO A 1 90 ? -1.940 1.666 31.150 1.00 39.91 90 PRO A C 1
ATOM 640 O O . PRO A 1 90 ? -2.579 1.883 30.123 1.00 39.91 90 PRO A O 1
ATOM 643 N N . SER A 1 91 ? -2.509 1.242 32.279 1.00 41.16 91 SER A N 1
ATOM 644 C CA . SER A 1 91 ? -3.918 0.899 32.499 1.00 41.16 91 SER A CA 1
ATOM 645 C C . SER A 1 91 ? -4.774 2.114 32.897 1.00 41.16 91 SER A C 1
ATOM 647 O O . SER A 1 91 ? -4.512 2.725 33.935 1.00 41.16 91 SER A O 1
ATOM 649 N N . GLY A 1 92 ? -5.834 2.426 32.143 1.00 41.03 92 GLY A N 1
ATOM 650 C CA . GLY A 1 92 ? -6.868 3.398 32.533 1.00 41.03 92 GLY A CA 1
ATOM 651 C C . GLY A 1 92 ? -8.131 3.309 31.653 1.00 41.03 92 GLY A C 1
ATOM 652 O O . GLY A 1 92 ? -8.014 2.898 30.499 1.00 41.03 92 GLY A O 1
ATOM 653 N N . PRO A 1 93 ? -9.335 3.639 32.169 1.00 36.75 93 PRO A N 1
ATOM 654 C CA . PRO A 1 93 ? -10.599 3.463 31.442 1.00 36.75 93 PRO A CA 1
ATOM 655 C C . PRO A 1 93 ? -10.869 4.577 30.398 1.00 36.75 93 PRO A C 1
ATOM 657 O O . PRO A 1 93 ? -10.402 5.704 30.585 1.00 36.75 93 PRO A O 1
ATOM 660 N N . PRO A 1 94 ? -11.631 4.296 29.317 1.00 47.31 94 PRO A N 1
ATOM 661 C CA . PRO A 1 94 ? -11.871 5.240 28.214 1.00 47.31 94 PRO A CA 1
ATOM 662 C C . PRO A 1 94 ? -12.901 6.352 28.530 1.00 47.31 94 PRO A C 1
ATOM 664 O O . PRO A 1 94 ? -13.826 6.163 29.319 1.00 47.31 94 PRO A O 1
ATOM 667 N N . ASP A 1 95 ? -12.736 7.527 27.896 1.00 45.03 95 ASP A N 1
ATOM 668 C CA . ASP A 1 95 ? -13.548 8.753 28.080 1.00 45.03 95 ASP A CA 1
ATOM 669 C C . ASP A 1 95 ? -14.903 8.670 27.327 1.00 45.03 95 ASP A C 1
ATOM 671 O O . ASP A 1 95 ? -14.915 8.459 26.111 1.00 45.03 95 ASP A O 1
ATOM 675 N N . PRO A 1 96 ? -16.055 8.899 27.991 1.00 37.53 96 PRO A N 1
AT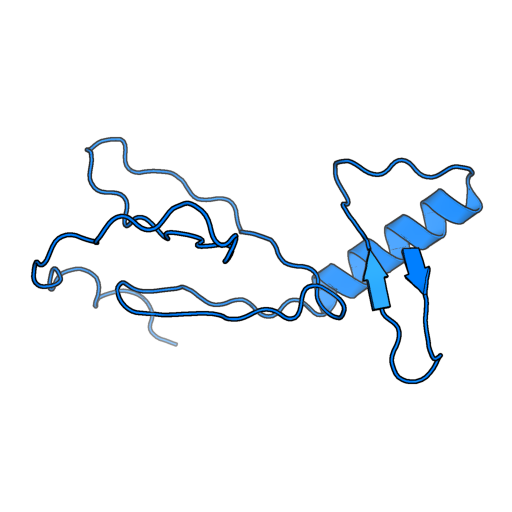OM 676 C CA . PRO A 1 96 ? -17.396 8.756 27.406 1.00 37.53 96 PRO A CA 1
ATOM 677 C C . PRO A 1 96 ? -17.782 9.809 26.345 1.00 37.53 96 PRO A C 1
ATOM 679 O O . PRO A 1 96 ? -18.912 9.795 25.850 1.00 37.53 96 PRO A O 1
ATOM 682 N N . ARG A 1 97 ? -16.895 10.745 25.974 1.00 42.19 97 ARG A N 1
ATOM 683 C CA . ARG A 1 97 ? -17.200 11.810 24.996 1.00 42.19 97 ARG A CA 1
ATOM 684 C C . ARG A 1 97 ? -16.918 11.464 23.529 1.00 42.19 97 ARG A C 1
ATOM 686 O O . ARG A 1 97 ? -17.393 12.204 22.670 1.00 42.19 97 ARG A O 1
ATOM 693 N N . CYS A 1 98 ? -16.238 10.356 23.221 1.00 43.41 98 CYS A N 1
ATOM 694 C CA . CYS A 1 98 ? -15.991 9.941 21.827 1.00 43.41 98 CYS A CA 1
ATOM 695 C C . CYS A 1 98 ? -17.233 9.372 21.109 1.00 43.41 98 CYS A C 1
ATOM 697 O O . CYS A 1 98 ? -17.240 9.260 19.890 1.00 43.41 98 CYS A O 1
ATOM 699 N N . ALA A 1 99 ? -18.324 9.081 21.824 1.00 38.78 99 ALA A N 1
ATOM 700 C CA . ALA A 1 99 ? -19.500 8.395 21.277 1.00 38.78 99 ALA A CA 1
ATOM 701 C C . ALA A 1 99 ? -20.502 9.281 20.491 1.00 38.78 99 ALA A C 1
ATOM 703 O O . ALA A 1 99 ? -21.654 8.886 20.317 1.00 38.78 99 ALA A O 1
ATOM 704 N N . ARG A 1 100 ? -20.141 10.499 20.048 1.00 33.44 100 ARG A N 1
ATOM 705 C CA . ARG A 1 100 ? -21.097 11.444 19.417 1.00 33.44 100 ARG A CA 1
ATOM 706 C C . ARG A 1 100 ? -20.615 12.096 18.116 1.00 33.44 100 ARG A C 1
ATOM 708 O O . ARG A 1 100 ? -20.650 13.309 17.967 1.00 33.44 100 ARG A O 1
ATOM 715 N N . HIS A 1 101 ? -20.213 11.285 17.153 1.00 35.22 101 HIS A N 1
ATOM 716 C CA . HIS A 1 101 ? -20.184 11.592 15.715 1.00 35.22 101 HIS A CA 1
ATOM 717 C C . HIS A 1 101 ? -19.771 10.250 15.107 1.00 35.22 101 HIS A C 1
ATOM 719 O O . HIS A 1 101 ? -18.710 9.764 15.462 1.00 35.22 101 HIS A O 1
ATOM 725 N N . TRP A 1 102 ? -20.607 9.472 14.429 1.00 31.44 102 TRP A N 1
ATOM 726 C CA . TRP A 1 102 ? -21.136 9.724 13.097 1.00 31.44 102 TRP A CA 1
ATOM 727 C C . TRP A 1 102 ? -22.374 8.847 12.889 1.00 31.44 102 TRP A C 1
ATOM 729 O O . TRP A 1 102 ? -22.333 7.637 13.105 1.00 31.44 102 TRP A O 1
ATOM 739 N N . GLY A 1 103 ? -23.482 9.477 12.508 1.00 31.03 103 GLY A N 1
ATOM 740 C CA . GLY A 1 103 ? -24.690 8.802 12.065 1.00 31.03 103 GLY A CA 1
ATOM 741 C C . GLY A 1 103 ? -24.893 9.033 10.573 1.00 31.03 103 GLY A C 1
ATOM 742 O O . GLY A 1 103 ? -24.828 10.182 10.137 1.00 31.03 103 GLY A O 1
ATOM 743 N N . ARG A 1 104 ? -25.261 7.935 9.903 1.00 32.59 104 ARG A N 1
ATOM 744 C CA . ARG A 1 104 ? -25.661 7.747 8.496 1.00 32.59 104 ARG A CA 1
ATOM 745 C C . ARG A 1 104 ? -24.540 7.525 7.494 1.00 32.59 104 ARG A C 1
ATOM 747 O O . ARG A 1 104 ? -23.625 8.365 7.418 1.00 32.59 104 ARG A O 1
#

Radius of gyration: 18.56 Å; chains: 1; bounding box: 40×36×51 Å